Protein AF-A0A172XUZ6-F1 (afdb_monomer_lite)

Radius of gyration: 12.62 Å; chains: 1; bounding box: 30×30×32 Å

Organism: NCBI:txid1685010

Foldseek 3Di:
DQDDQVLLLVLVVQQVCLAVDPDDPKDFPGKDWDQFDADCDDPRHRHTFTWMWTWIQDPPRATKIWIAGPVPRHTAWIAGSVRDIWGWDADPVRGIYTDD

Structure (mmCIF, N/CA/C/O backbone):
data_AF-A0A172XUZ6-F1
#
_entry.id   AF-A0A172XUZ6-F1
#
loop_
_atom_site.group_PDB
_atom_site.id
_atom_site.type_symbol
_atom_site.label_atom_id
_atom_site.label_alt_id
_atom_site.label_comp_id
_atom_site.label_asym_id
_atom_site.label_entity_id
_atom_site.label_seq_id
_atom_site.pdbx_PDB_ins_code
_atom_site.Cartn_x
_atom_site.Cartn_y
_atom_site.Cartn_z
_atom_site.occupancy
_atom_site.B_iso_or_equiv
_atom_site.auth_seq_id
_atom_site.auth_comp_id
_atom_site.auth_asym_id
_atom_site.auth_atom_id
_atom_site.pdbx_PDB_model_num
ATOM 1 N N . MET A 1 1 ? -15.091 -4.491 5.325 1.00 83.56 1 MET A N 1
ATOM 2 C CA . MET A 1 1 ? -15.095 -3.447 4.293 1.00 83.56 1 MET A CA 1
ATOM 3 C C . MET A 1 1 ? -15.693 -2.185 4.881 1.00 83.56 1 MET A C 1
ATOM 5 O O . MET A 1 1 ? -16.913 -2.072 4.969 1.00 83.56 1 MET A O 1
ATOM 9 N N . LYS A 1 2 ? -14.835 -1.289 5.368 1.00 93.12 2 LYS A N 1
ATOM 10 C CA . LYS A 1 2 ? -15.228 0.016 5.925 1.00 93.12 2 LYS A CA 1
ATOM 11 C C . LYS A 1 2 ? -15.083 1.146 4.906 1.00 93.12 2 LYS A C 1
ATOM 13 O O . LYS A 1 2 ? -15.772 2.153 5.030 1.00 93.12 2 LYS A O 1
ATOM 18 N N . HIS A 1 3 ? -14.221 0.970 3.909 1.00 94.56 3 HIS A N 1
ATOM 19 C CA . HIS A 1 3 ? -13.980 1.947 2.848 1.00 94.56 3 HIS A CA 1
ATOM 20 C C . HIS A 1 3 ? -14.508 1.457 1.499 1.00 94.56 3 HIS A C 1
ATOM 22 O O . HIS A 1 3 ? -14.671 0.256 1.289 1.00 94.56 3 HIS A O 1
ATOM 28 N N . THR A 1 4 ? -14.790 2.380 0.579 1.00 95.56 4 THR A N 1
ATOM 29 C CA . THR A 1 4 ? -15.171 2.025 -0.795 1.00 95.56 4 THR A CA 1
ATOM 30 C C . THR A 1 4 ? -13.945 1.831 -1.682 1.00 95.56 4 THR A C 1
ATOM 32 O O . THR A 1 4 ? -12.845 2.301 -1.378 1.00 95.56 4 THR A O 1
ATOM 35 N N . LYS A 1 5 ? -14.145 1.167 -2.825 1.00 96.00 5 LYS A N 1
ATOM 36 C CA . LYS A 1 5 ? -13.097 0.967 -3.830 1.00 96.00 5 LYS A CA 1
ATOM 37 C C . LYS A 1 5 ? -12.527 2.303 -4.320 1.00 96.00 5 LYS A C 1
ATOM 39 O O . LYS A 1 5 ? -11.317 2.429 -4.475 1.00 96.00 5 LYS A O 1
ATOM 44 N N . GLU A 1 6 ? -13.386 3.295 -4.531 1.00 96.50 6 GLU A N 1
ATOM 45 C CA . GLU A 1 6 ? -13.023 4.630 -5.010 1.00 96.50 6 GLU A CA 1
ATOM 46 C C . GLU A 1 6 ? -12.151 5.367 -3.989 1.00 96.50 6 GLU A C 1
ATOM 48 O O . GLU A 1 6 ? -11.087 5.866 -4.345 1.00 96.50 6 GLU A O 1
ATOM 53 N N . GLN A 1 7 ? -12.540 5.350 -2.708 1.00 96.12 7 GLN A N 1
ATOM 54 C CA . GLN A 1 7 ? -11.767 5.974 -1.627 1.00 96.12 7 GLN A CA 1
ATOM 55 C C . GLN A 1 7 ? -10.358 5.384 -1.524 1.00 96.12 7 GLN A C 1
ATOM 57 O O . GLN A 1 7 ? -9.371 6.104 -1.368 1.00 96.12 7 GLN A O 1
ATOM 62 N N . ILE A 1 8 ? -10.257 4.059 -1.626 1.00 97.31 8 ILE A N 1
ATOM 63 C CA . ILE A 1 8 ? -8.976 3.358 -1.556 1.00 97.31 8 ILE A CA 1
ATOM 64 C C . ILE A 1 8 ? -8.139 3.604 -2.810 1.00 97.31 8 ILE A C 1
ATOM 66 O O . ILE A 1 8 ? -6.925 3.760 -2.702 1.00 97.31 8 ILE A O 1
ATOM 70 N N . LEU A 1 9 ? -8.759 3.690 -3.987 1.00 96.50 9 LEU A N 1
ATOM 71 C CA . LEU A 1 9 ? -8.061 4.017 -5.226 1.00 96.50 9 LEU A CA 1
ATOM 72 C C . LEU A 1 9 ? -7.460 5.430 -5.175 1.00 96.50 9 LEU A C 1
ATOM 74 O O . LEU A 1 9 ? -6.279 5.599 -5.471 1.00 96.50 9 LEU A O 1
ATOM 78 N N . GLU A 1 10 ? -8.231 6.431 -4.745 1.00 95.38 10 GLU A N 1
ATOM 79 C CA . GLU A 1 10 ? -7.741 7.805 -4.557 1.00 95.38 10 GLU A CA 1
ATOM 80 C C . GLU A 1 10 ? -6.576 7.856 -3.563 1.00 95.38 10 GLU A C 1
ATOM 82 O O . GLU A 1 10 ? -5.546 8.489 -3.819 1.00 95.38 10 GLU A O 1
ATOM 87 N N . LYS A 1 11 ? -6.708 7.134 -2.446 1.00 95.75 11 LYS A N 1
ATOM 88 C CA . LYS A 1 11 ? -5.657 7.014 -1.436 1.00 95.75 11 LYS A CA 1
ATOM 89 C C . LYS A 1 11 ? -4.400 6.356 -2.003 1.00 95.75 11 LYS A C 1
ATOM 91 O O . LYS A 1 11 ? -3.314 6.889 -1.798 1.00 95.75 11 LYS A O 1
ATOM 96 N N . ALA A 1 12 ? -4.531 5.253 -2.737 1.00 96.00 12 ALA A N 1
ATOM 97 C CA . ALA A 1 12 ? -3.410 4.558 -3.364 1.00 96.00 12 ALA A CA 1
ATOM 98 C C . ALA A 1 12 ? -2.664 5.472 -4.346 1.00 96.00 12 ALA A C 1
ATOM 100 O O . ALA A 1 12 ? -1.442 5.568 -4.285 1.00 96.00 12 ALA A O 1
ATOM 101 N N . ILE A 1 13 ? -3.391 6.212 -5.191 1.00 94.38 13 ILE A N 1
ATOM 102 C CA . ILE A 1 13 ? -2.801 7.180 -6.127 1.00 94.38 13 ILE A CA 1
ATOM 103 C C . ILE A 1 13 ? -2.015 8.256 -5.373 1.00 94.38 13 ILE A C 1
ATOM 105 O O . ILE A 1 13 ? -0.905 8.596 -5.782 1.00 94.38 13 ILE A O 1
ATOM 109 N N . LYS A 1 14 ? -2.564 8.786 -4.272 1.00 93.81 14 LYS A N 1
ATOM 110 C CA . LYS A 1 14 ? -1.848 9.753 -3.431 1.00 93.81 14 LYS A CA 1
ATOM 111 C C . LYS A 1 14 ? -0.560 9.147 -2.867 1.00 93.81 14 LYS A C 1
ATOM 113 O O . LYS A 1 14 ?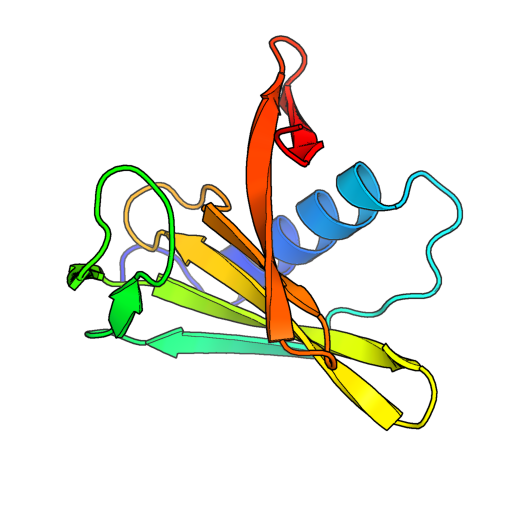 0.492 9.759 -2.993 1.00 93.81 14 LYS A O 1
ATOM 118 N N . VAL A 1 15 ? -0.638 7.957 -2.271 1.00 94.56 15 VAL A N 1
ATOM 119 C CA . VAL A 1 15 ? 0.524 7.292 -1.660 1.00 94.56 15 VAL A CA 1
ATOM 120 C C . VAL A 1 15 ? 1.631 7.077 -2.691 1.00 94.56 15 VAL A C 1
ATOM 122 O O . VAL A 1 15 ? 2.776 7.407 -2.414 1.00 94.56 15 VAL A O 1
ATOM 125 N N . ILE A 1 16 ? 1.309 6.592 -3.892 1.00 93.38 16 ILE A N 1
ATOM 126 C CA . ILE A 1 16 ? 2.317 6.369 -4.941 1.00 93.38 16 ILE A CA 1
ATOM 127 C C . ILE A 1 16 ? 2.952 7.676 -5.420 1.00 93.38 16 ILE A C 1
ATOM 129 O O . ILE A 1 16 ? 4.167 7.722 -5.600 1.00 93.38 16 ILE A O 1
ATOM 133 N N . LYS A 1 17 ? 2.175 8.758 -5.547 1.00 92.00 17 LYS A N 1
ATOM 134 C CA . LYS A 1 17 ? 2.725 10.090 -5.845 1.00 92.00 17 LYS A CA 1
ATOM 135 C C . LYS A 1 17 ? 3.692 10.576 -4.767 1.00 92.00 17 LYS A C 1
ATOM 137 O O . LYS A 1 17 ? 4.736 11.121 -5.105 1.00 92.00 17 LYS A O 1
ATOM 142 N N . ASP A 1 18 ? 3.357 10.371 -3.496 1.00 93.19 18 ASP A N 1
ATOM 143 C CA . ASP A 1 18 ? 4.215 10.777 -2.380 1.00 93.19 18 ASP A CA 1
ATOM 144 C C . ASP A 1 18 ? 5.517 9.951 -2.351 1.00 93.19 18 ASP A C 1
ATOM 146 O O . ASP A 1 18 ? 6.597 10.514 -2.185 1.00 93.19 18 ASP A O 1
ATOM 150 N N . LEU A 1 19 ? 5.433 8.633 -2.582 1.00 90.94 19 LEU A N 1
ATOM 151 C CA . LEU A 1 19 ? 6.586 7.721 -2.554 1.00 90.94 19 LEU A CA 1
ATOM 152 C C . LEU A 1 19 ? 7.566 7.924 -3.720 1.00 90.94 19 LEU A C 1
ATOM 154 O O . LEU A 1 19 ? 8.770 7.744 -3.539 1.00 90.94 19 LEU A O 1
ATOM 158 N N . ASP A 1 20 ? 7.067 8.284 -4.902 1.00 85.94 20 ASP A N 1
ATOM 159 C CA . ASP A 1 20 ? 7.885 8.461 -6.112 1.00 85.94 20 ASP A CA 1
ATOM 160 C C . ASP A 1 20 ? 8.261 9.911 -6.409 1.00 85.94 20 ASP A C 1
ATOM 162 O O . ASP A 1 20 ? 9.106 10.187 -7.265 1.00 85.94 20 ASP A O 1
ATOM 166 N N . GLY A 1 21 ? 7.601 10.853 -5.740 1.00 77.50 21 GLY A N 1
ATOM 167 C CA . GLY A 1 21 ? 7.662 12.265 -6.069 1.00 77.50 21 GLY A CA 1
ATOM 168 C C . GLY A 1 21 ? 6.909 12.631 -7.355 1.00 77.50 21 GLY A C 1
ATOM 169 O O . GLY A 1 21 ? 6.257 11.824 -8.020 1.00 77.50 21 GLY A O 1
ATOM 170 N N . ASN A 1 22 ? 7.022 13.908 -7.731 1.00 57.03 22 ASN A N 1
ATOM 171 C CA . ASN A 1 22 ? 6.232 14.548 -8.793 1.00 57.03 22 ASN A CA 1
ATOM 172 C C . ASN A 1 22 ? 6.448 14.004 -10.224 1.00 57.03 22 ASN A C 1
ATOM 174 O O . ASN A 1 22 ? 5.795 14.489 -11.144 1.00 57.03 22 ASN A O 1
ATOM 178 N N . GLN A 1 23 ? 7.354 13.044 -10.443 1.00 53.53 23 GLN A N 1
ATOM 179 C CA . GLN A 1 23 ? 7.717 12.550 -11.782 1.00 53.53 23 GLN A CA 1
ATOM 180 C C . GLN A 1 23 ? 7.297 11.097 -12.062 1.00 53.53 23 GLN A C 1
ATOM 182 O O . GLN A 1 23 ? 7.699 10.533 -13.078 1.00 53.53 23 GLN A O 1
ATOM 187 N N . SER A 1 24 ? 6.490 10.474 -11.199 1.00 59.81 24 SER A N 1
ATOM 188 C CA . SER A 1 24 ? 6.110 9.073 -11.396 1.00 59.81 24 SER A CA 1
ATOM 189 C C . SER A 1 24 ? 5.217 8.849 -12.616 1.00 59.81 24 SER A C 1
ATOM 191 O O . SER A 1 24 ? 4.135 9.426 -12.730 1.00 59.81 24 SER A O 1
ATOM 193 N N . MET A 1 25 ? 5.650 7.939 -13.492 1.00 64.50 25 MET A N 1
ATOM 194 C CA . MET A 1 25 ? 4.834 7.329 -14.547 1.00 64.50 25 MET A CA 1
ATOM 195 C C . MET A 1 25 ? 4.024 6.122 -14.047 1.00 64.50 25 MET A C 1
ATOM 197 O O . MET A 1 25 ? 3.267 5.541 -14.822 1.00 64.50 25 MET A O 1
ATOM 201 N N . ARG A 1 26 ? 4.182 5.710 -12.779 1.00 83.44 26 ARG A N 1
ATOM 202 C CA . ARG A 1 26 ? 3.555 4.485 -12.275 1.00 83.44 26 ARG A CA 1
ATOM 203 C C . ARG A 1 26 ? 2.066 4.692 -12.067 1.00 83.44 26 ARG A C 1
ATOM 205 O O . ARG A 1 26 ? 1.625 5.618 -11.383 1.00 83.44 26 ARG A O 1
ATOM 212 N N . LYS A 1 27 ? 1.282 3.806 -12.670 1.00 88.62 27 LYS A N 1
ATOM 213 C CA . LYS A 1 27 ? -0.173 3.874 -12.669 1.00 88.62 27 LYS A CA 1
ATOM 214 C C . LYS A 1 27 ? -0.743 2.852 -11.698 1.00 88.62 27 LYS A C 1
ATOM 216 O O . LYS A 1 27 ? -0.404 1.675 -11.758 1.00 88.62 27 LYS A O 1
ATOM 221 N N . VAL A 1 28 ? -1.652 3.295 -10.830 1.00 93.69 28 VAL A N 1
ATOM 222 C CA . VAL A 1 28 ? -2.495 2.381 -10.051 1.00 93.69 28 VAL A CA 1
ATOM 223 C C . VAL A 1 28 ? -3.597 1.862 -10.975 1.00 93.69 28 VAL A C 1
ATOM 225 O O . VAL A 1 28 ? -4.446 2.634 -11.421 1.00 93.69 28 VAL A O 1
ATOM 228 N N . ASN A 1 29 ? -3.569 0.570 -11.289 1.00 92.56 29 ASN A N 1
ATOM 229 C CA . ASN A 1 29 ? -4.489 -0.059 -12.235 1.00 92.56 29 ASN A CA 1
ATOM 230 C C . ASN A 1 29 ? -5.858 -0.305 -11.605 1.00 92.56 29 ASN A C 1
ATOM 232 O O . ASN A 1 29 ? -6.891 0.079 -12.151 1.00 92.56 29 ASN A O 1
ATOM 236 N N . HIS A 1 30 ? -5.863 -0.967 -10.452 1.00 94.25 30 HIS A N 1
ATOM 237 C CA . HIS A 1 30 ? -7.071 -1.284 -9.705 1.00 94.25 30 HIS A CA 1
ATOM 238 C C . HIS A 1 30 ? -6.739 -1.582 -8.242 1.00 94.25 30 HIS A C 1
ATOM 240 O O . HIS A 1 30 ? -5.574 -1.709 -7.863 1.00 94.25 30 HIS A O 1
ATOM 246 N N . VAL A 1 31 ? -7.786 -1.693 -7.425 1.00 96.75 31 VAL A N 1
ATOM 247 C CA . VAL A 1 31 ? -7.685 -2.118 -6.029 1.00 96.75 31 VAL A CA 1
ATOM 248 C C . VAL A 1 31 ? -8.661 -3.2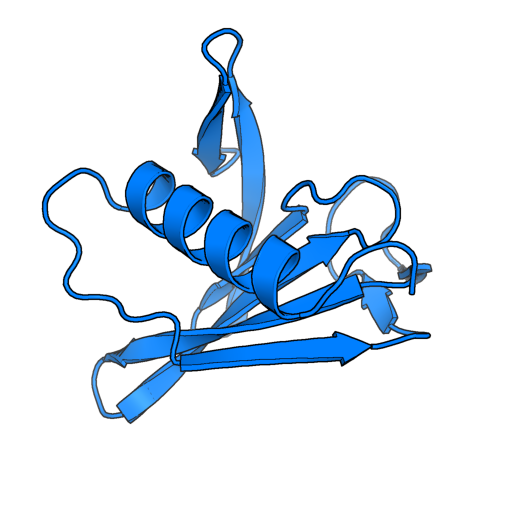58 -5.756 1.00 96.75 31 VAL A C 1
ATOM 250 O O . VAL A 1 31 ? -9.771 -3.269 -6.302 1.00 96.75 31 VAL A O 1
ATOM 253 N N . THR A 1 32 ? -8.250 -4.188 -4.901 1.00 96.25 32 THR A N 1
ATOM 254 C CA . THR A 1 32 ? -9.024 -5.369 -4.510 1.00 96.25 32 THR A CA 1
ATOM 255 C C . THR A 1 32 ? -9.049 -5.482 -2.994 1.00 96.25 32 THR A C 1
ATOM 257 O O . THR A 1 32 ? -8.009 -5.386 -2.344 1.00 96.25 32 THR A O 1
ATOM 260 N N . PHE A 1 33 ? -10.238 -5.683 -2.427 1.00 95.69 33 PHE A N 1
ATOM 261 C CA . PHE A 1 33 ? -10.396 -5.947 -1.001 1.00 95.69 33 PHE A CA 1
ATOM 262 C C . PHE A 1 33 ? -10.049 -7.402 -0.694 1.00 95.69 33 PHE A C 1
ATOM 264 O O . PHE A 1 33 ? -10.547 -8.317 -1.351 1.00 95.69 33 PHE A O 1
ATOM 271 N N . ILE A 1 34 ? -9.244 -7.610 0.340 1.00 91.12 34 ILE A N 1
ATOM 272 C CA . ILE A 1 34 ? -8.906 -8.920 0.880 1.00 91.12 34 ILE A CA 1
ATOM 273 C C . ILE A 1 34 ? -9.317 -8.934 2.349 1.00 91.12 34 ILE A C 1
ATOM 275 O O . ILE A 1 34 ? -8.678 -8.328 3.207 1.00 91.12 34 ILE A O 1
ATOM 279 N N . GLY A 1 35 ? -10.428 -9.621 2.624 1.00 82.56 35 GLY A N 1
ATOM 280 C CA . GLY A 1 35 ? -11.043 -9.643 3.952 1.00 82.56 35 GLY A CA 1
ATOM 281 C C . GLY A 1 35 ? -10.176 -10.297 5.021 1.00 82.56 35 GLY A C 1
ATOM 282 O O . GLY A 1 35 ? -10.141 -9.798 6.138 1.00 82.56 35 GLY A O 1
ATOM 283 N N . ASN A 1 36 ? -9.434 -11.343 4.652 1.00 79.44 36 ASN A N 1
ATOM 284 C CA . ASN A 1 36 ? -8.519 -12.052 5.540 1.00 79.44 36 ASN A CA 1
ATOM 285 C C . ASN A 1 36 ? -7.182 -12.230 4.816 1.00 79.44 36 ASN A C 1
ATOM 287 O O . ASN A 1 36 ? -7.052 -13.112 3.967 1.00 79.44 36 ASN A O 1
ATOM 291 N N . ASN A 1 37 ? -6.194 -11.394 5.132 1.00 76.38 37 ASN A N 1
ATOM 292 C CA . ASN A 1 37 ? -4.822 -11.595 4.678 1.00 76.38 37 ASN A CA 1
ATOM 293 C C . ASN A 1 37 ? -3.866 -11.546 5.866 1.00 76.38 37 ASN A C 1
ATOM 295 O O . ASN A 1 37 ? -4.046 -10.731 6.771 1.00 76.38 37 ASN A O 1
ATOM 299 N N . LYS A 1 38 ? -2.835 -12.393 5.853 1.00 82.31 38 LYS A N 1
ATOM 300 C CA . LYS A 1 38 ? -1.743 -12.283 6.820 1.00 82.31 38 LYS A CA 1
ATOM 301 C C . LYS A 1 38 ? -0.782 -11.203 6.354 1.00 82.31 38 LYS A C 1
ATOM 303 O O . LYS A 1 38 ? -0.310 -11.234 5.219 1.00 82.31 38 LYS A O 1
ATOM 308 N N . LEU A 1 39 ? -0.488 -10.241 7.220 1.00 79.06 39 LEU A N 1
ATOM 309 C CA . LEU A 1 39 ? 0.454 -9.177 6.883 1.00 79.06 39 LEU A CA 1
ATOM 310 C C . LEU A 1 39 ? 1.890 -9.709 6.865 1.00 79.06 39 LEU A C 1
ATOM 312 O O . LEU A 1 39 ? 2.304 -10.428 7.771 1.00 79.06 39 LEU A O 1
ATOM 316 N N . SER A 1 40 ? 2.665 -9.306 5.856 1.00 75.25 40 SER A N 1
ATOM 317 C CA . SER A 1 40 ? 4.073 -9.703 5.700 1.00 75.25 40 SER A CA 1
ATOM 318 C C . SER A 1 40 ? 5.066 -8.801 6.455 1.00 75.25 40 SER A C 1
ATOM 320 O O . SER A 1 40 ? 6.261 -9.107 6.510 1.00 75.25 40 SER A O 1
ATOM 322 N N . ARG A 1 41 ? 4.597 -7.669 7.003 1.00 76.88 41 ARG A N 1
ATOM 323 C CA . ARG A 1 41 ? 5.400 -6.612 7.646 1.00 76.88 41 ARG A CA 1
ATOM 324 C C . ARG A 1 41 ? 4.594 -5.809 8.679 1.00 76.88 41 ARG A C 1
ATOM 326 O O . ARG A 1 41 ? 3.363 -5.878 8.694 1.00 76.88 41 ARG A O 1
ATOM 333 N N . GLY A 1 42 ? 5.297 -5.029 9.501 1.00 71.88 42 GLY A N 1
ATOM 334 C CA . GLY A 1 42 ? 4.747 -4.150 10.533 1.00 71.88 42 GLY A CA 1
ATOM 335 C C . GLY A 1 42 ? 4.366 -4.842 11.847 1.00 71.88 42 GLY A C 1
ATOM 336 O O . GLY A 1 42 ? 4.561 -6.040 12.046 1.00 71.88 42 GLY A O 1
ATOM 337 N N . ASN A 1 43 ? 3.754 -4.071 12.752 1.00 70.44 43 ASN A N 1
ATOM 338 C CA . ASN A 1 43 ? 3.394 -4.497 14.118 1.00 70.44 43 ASN A CA 1
ATOM 339 C C . ASN A 1 43 ? 2.365 -5.645 14.193 1.00 70.44 43 ASN A C 1
ATOM 341 O O . ASN A 1 43 ? 2.166 -6.237 15.254 1.00 70.44 43 ASN A O 1
ATOM 345 N N . ASN A 1 44 ? 1.696 -5.944 13.079 1.00 72.88 44 ASN A N 1
ATOM 346 C CA . ASN A 1 44 ? 0.656 -6.967 12.971 1.00 72.88 44 ASN A CA 1
ATOM 347 C C . ASN A 1 44 ? 1.071 -8.129 12.053 1.00 72.88 44 ASN A C 1
ATOM 349 O O . ASN A 1 44 ? 0.205 -8.801 11.496 1.00 72.88 44 ASN A O 1
ATOM 353 N N . ILE A 1 45 ? 2.376 -8.363 11.884 1.00 80.12 45 ILE A N 1
ATOM 354 C CA . ILE A 1 45 ? 2.889 -9.504 11.118 1.00 80.12 45 ILE A CA 1
ATOM 355 C C . ILE A 1 45 ? 2.223 -10.821 11.556 1.00 80.12 45 ILE A C 1
ATOM 357 O O . ILE A 1 45 ? 1.926 -11.019 12.736 1.00 80.12 45 ILE A O 1
ATOM 361 N N . ASP A 1 46 ? 1.934 -11.688 10.583 1.00 80.44 46 ASP A N 1
ATOM 362 C CA . ASP A 1 46 ? 1.278 -12.998 10.739 1.00 80.44 46 ASP A CA 1
ATOM 363 C C . ASP A 1 46 ? -0.161 -12.995 11.285 1.00 80.44 46 ASP A C 1
ATOM 365 O O . ASP A 1 46 ? -0.786 -14.058 11.378 1.00 80.44 46 ASP A O 1
ATOM 369 N N . LYS A 1 47 ? -0.729 -11.823 11.589 1.00 81.75 47 LYS A N 1
ATOM 370 C CA . LYS A 1 47 ? -2.135 -11.682 11.984 1.00 81.75 47 LYS A CA 1
ATOM 371 C C . LYS A 1 4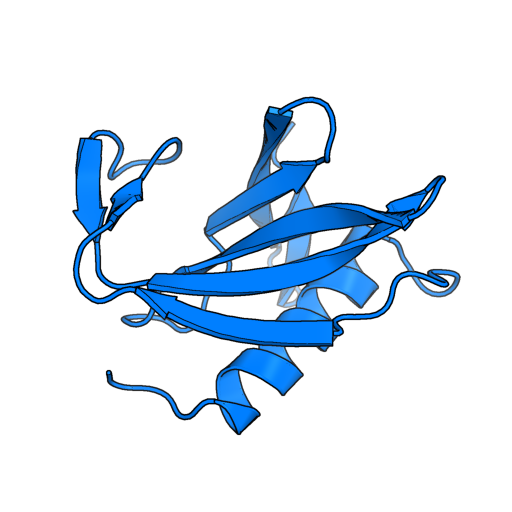7 ? -3.018 -11.461 10.766 1.00 81.75 47 LYS A C 1
ATOM 373 O O . LYS A 1 47 ? -2.614 -10.799 9.809 1.00 81.75 47 LYS A O 1
ATOM 378 N N . GLU A 1 48 ? -4.234 -11.999 10.828 1.00 85.62 48 GLU A N 1
ATOM 379 C CA . GLU A 1 48 ? -5.273 -11.662 9.860 1.00 85.62 48 GLU A CA 1
ATOM 380 C C . GLU A 1 48 ? -5.651 -10.192 10.019 1.00 85.62 48 GLU A C 1
ATOM 382 O O . GLU A 1 48 ? -6.040 -9.751 11.102 1.00 85.62 48 GLU A O 1
ATOM 387 N N . HIS A 1 49 ? -5.511 -9.441 8.933 1.00 87.00 49 HIS A N 1
ATOM 388 C CA . HIS A 1 49 ? -5.845 -8.028 8.886 1.00 87.00 49 HIS A CA 1
ATOM 389 C C . HIS A 1 49 ? -6.620 -7.746 7.597 1.00 87.00 49 HIS A C 1
ATOM 391 O O . HIS A 1 49 ? -6.093 -8.014 6.513 1.00 87.00 49 HIS A O 1
ATOM 397 N N . PRO A 1 50 ? -7.851 -7.214 7.672 1.00 92.56 50 PRO A N 1
ATOM 398 C CA . PRO A 1 50 ? -8.597 -6.844 6.481 1.00 92.56 50 PRO A CA 1
ATOM 399 C C . PRO A 1 50 ? -7.868 -5.706 5.771 1.00 92.56 50 PRO A C 1
ATOM 401 O O . PRO A 1 50 ? -7.610 -4.638 6.340 1.00 92.56 50 PRO A O 1
ATOM 404 N N . CYS A 1 51 ? -7.514 -5.936 4.515 1.00 94.56 51 CYS A N 1
ATOM 405 C CA . CYS A 1 51 ? -6.717 -5.003 3.744 1.00 94.56 51 CYS A CA 1
ATOM 406 C C . CYS A 1 51 ? -7.249 -4.836 2.328 1.00 94.56 51 CYS A C 1
ATOM 408 O O . CYS A 1 51 ? -8.092 -5.580 1.835 1.00 94.56 51 CYS A O 1
ATOM 410 N N . TRP A 1 52 ? -6.726 -3.819 1.671 1.00 96.19 52 TRP A N 1
ATOM 411 C CA . TRP A 1 52 ? -6.847 -3.617 0.248 1.00 96.19 52 TRP A CA 1
ATOM 412 C C . TRP A 1 52 ? -5.473 -3.780 -0.380 1.00 96.19 52 TRP A C 1
ATOM 414 O O . TRP A 1 52 ? -4.480 -3.306 0.174 1.00 96.19 52 TRP A O 1
ATOM 424 N N . ILE A 1 53 ? -5.430 -4.417 -1.544 1.00 95.94 53 ILE A N 1
ATOM 425 C CA . ILE A 1 53 ? -4.244 -4.445 -2.394 1.00 95.94 53 ILE A CA 1
ATOM 426 C C . ILE A 1 53 ? -4.504 -3.540 -3.585 1.00 95.94 53 ILE A C 1
ATOM 428 O O . ILE A 1 53 ? -5.469 -3.742 -4.323 1.00 95.94 53 ILE A O 1
ATOM 432 N N . ALA A 1 54 ? -3.648 -2.539 -3.757 1.00 96.56 54 ALA A N 1
ATOM 433 C CA . ALA A 1 54 ? -3.574 -1.748 -4.970 1.00 96.56 54 ALA A CA 1
ATOM 434 C C . ALA A 1 54 ? -2.492 -2.318 -5.890 1.00 96.56 54 ALA A C 1
ATOM 436 O O . ALA A 1 54 ? -1.355 -2.517 -5.462 1.00 96.56 54 ALA A O 1
ATOM 437 N N . TYR A 1 55 ? -2.866 -2.558 -7.144 1.00 95.69 55 TYR A N 1
ATOM 438 C CA . TYR A 1 55 ? -2.005 -3.112 -8.185 1.00 95.69 55 TYR A CA 1
ATOM 439 C C . TYR A 1 55 ? -1.433 -1.967 -9.002 1.00 95.69 55 TYR A C 1
ATOM 441 O O . TYR A 1 55 ? -2.182 -1.137 -9.531 1.00 95.69 55 TYR A O 1
ATOM 449 N N . ILE A 1 56 ? -0.112 -1.898 -9.065 1.00 94.94 56 ILE A N 1
ATOM 450 C CA . ILE A 1 56 ? 0.623 -0.770 -9.625 1.00 94.94 56 ILE A CA 1
ATOM 451 C C . ILE A 1 56 ? 1.464 -1.284 -10.781 1.00 94.94 56 ILE A C 1
ATOM 453 O O . ILE A 1 56 ? 2.216 -2.243 -10.630 1.00 94.94 56 ILE A O 1
ATOM 457 N N . GLU A 1 57 ? 1.344 -0.632 -11.930 1.00 92.19 57 GLU A N 1
ATOM 458 C CA . GLU A 1 57 ? 2.160 -0.954 -13.093 1.00 92.19 57 GLU A CA 1
ATOM 459 C C . GLU A 1 57 ? 3.644 -0.726 -12.787 1.00 92.19 57 GLU A C 1
ATOM 461 O O . GLU A 1 57 ? 4.047 0.342 -12.309 1.00 92.19 57 GLU A O 1
ATOM 466 N N . SER A 1 58 ? 4.447 -1.745 -13.078 1.00 87.44 58 SER A N 1
ATOM 467 C CA . SER A 1 58 ? 5.892 -1.739 -12.914 1.00 87.44 58 SER A CA 1
ATOM 468 C C . SER A 1 58 ? 6.596 -2.003 -14.245 1.00 87.44 58 SER A C 1
ATOM 470 O O . SER A 1 58 ? 5.979 -2.161 -15.302 1.00 87.44 58 SER A O 1
ATOM 472 N N . LEU A 1 59 ? 7.927 -2.020 -14.220 1.00 83.81 59 LEU A N 1
ATOM 473 C CA . LEU A 1 59 ? 8.729 -2.199 -15.428 1.00 83.81 59 LEU A CA 1
ATOM 474 C C . LEU A 1 59 ? 8.485 -3.572 -16.066 1.00 83.81 59 LEU A C 1
ATOM 476 O O . LEU A 1 59 ? 8.311 -4.579 -15.380 1.00 83.81 59 LEU A O 1
ATOM 480 N N . PHE A 1 60 ? 8.549 -3.611 -17.399 1.00 84.38 60 PHE A N 1
ATOM 481 C CA . PHE A 1 60 ? 8.437 -4.835 -18.202 1.00 84.38 60 PHE A CA 1
ATOM 482 C C . PHE A 1 60 ? 7.101 -5.583 -18.052 1.00 84.38 60 PHE A C 1
ATOM 484 O O . PHE A 1 60 ? 7.062 -6.802 -18.194 1.00 84.38 60 PHE A O 1
ATOM 491 N N . GLY A 1 61 ? 6.007 -4.862 -17.776 1.00 82.94 61 GLY A N 1
ATOM 492 C CA . GLY A 1 61 ? 4.674 -5.458 -17.625 1.00 82.94 61 GLY A CA 1
ATOM 493 C C . GLY A 1 61 ? 4.489 -6.241 -16.324 1.00 82.94 61 GLY A C 1
ATOM 494 O O . GLY A 1 61 ? 3.529 -6.996 -16.204 1.00 82.94 61 GLY A O 1
ATOM 495 N N . ASN A 1 62 ? 5.407 -6.077 -15.367 1.00 91.31 62 ASN A N 1
ATOM 496 C CA . ASN A 1 62 ? 5.247 -6.603 -14.019 1.00 91.31 62 ASN A CA 1
ATOM 497 C C . ASN A 1 62 ? 4.330 -5.704 -13.182 1.00 91.31 62 ASN A C 1
ATOM 499 O O . ASN A 1 62 ? 4.021 -4.570 -13.557 1.00 91.31 62 ASN A O 1
ATOM 503 N N . GLU A 1 63 ? 3.955 -6.200 -12.007 1.00 92.31 63 GLU A N 1
ATOM 504 C CA . GLU A 1 63 ? 3.116 -5.481 -11.058 1.00 92.31 63 GLU A CA 1
ATOM 505 C C . GLU A 1 63 ? 3.810 -5.357 -9.704 1.00 92.31 63 GLU A C 1
ATOM 507 O O . GLU A 1 63 ? 4.424 -6.300 -9.199 1.00 92.31 63 GLU A O 1
ATOM 512 N N . ASP A 1 64 ? 3.689 -4.172 -9.121 1.00 94.62 64 ASP A N 1
ATOM 513 C CA . ASP A 1 64 ? 3.978 -3.932 -7.719 1.00 94.62 64 ASP A CA 1
ATOM 514 C C . ASP A 1 64 ? 2.663 -3.871 -6.933 1.00 94.62 64 ASP A C 1
ATOM 516 O O . ASP A 1 64 ? 1.595 -3.566 -7.475 1.00 94.62 64 ASP A O 1
ATOM 520 N N . HIS A 1 65 ? 2.741 -4.095 -5.626 1.00 95.25 65 HIS A N 1
ATOM 521 C CA . HIS A 1 65 ? 1.584 -4.103 -4.7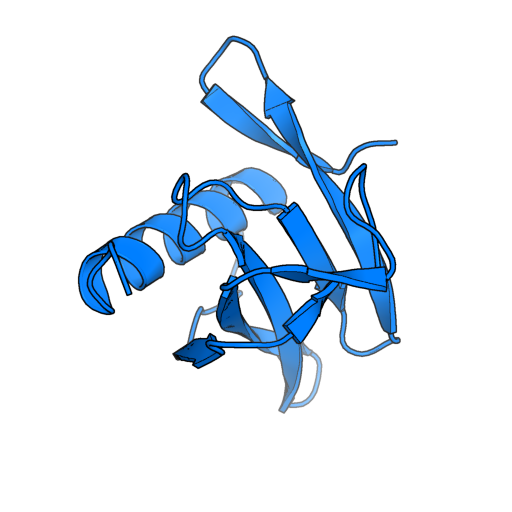42 1.00 95.25 65 HIS A CA 1
ATOM 522 C C . HIS A 1 65 ? 1.742 -3.102 -3.603 1.00 95.25 65 HIS A C 1
ATOM 524 O O . HIS A 1 65 ? 2.765 -3.061 -2.921 1.00 95.25 65 HIS A O 1
ATOM 530 N N . LEU A 1 66 ? 0.689 -2.334 -3.344 1.00 95.44 66 LEU A N 1
ATOM 531 C CA . LEU A 1 66 ? 0.560 -1.506 -2.149 1.00 95.44 66 LEU A CA 1
ATOM 532 C C . LEU A 1 66 ? -0.546 -2.077 -1.264 1.00 95.44 66 LEU A C 1
ATOM 534 O O . LEU A 1 66 ? -1.698 -2.175 -1.687 1.00 95.44 66 LEU A O 1
ATOM 538 N N . THR A 1 67 ? -0.197 -2.410 -0.025 1.00 95.19 67 THR A N 1
ATOM 539 C CA . THR A 1 67 ? -1.155 -2.899 0.970 1.00 95.19 67 THR A CA 1
ATOM 540 C C . THR A 1 67 ? -1.666 -1.738 1.814 1.00 95.19 67 THR A C 1
ATOM 542 O O . THR A 1 67 ? -0.879 -1.000 2.409 1.00 95.19 67 THR A O 1
ATOM 545 N N . ILE A 1 68 ? -2.987 -1.595 1.899 1.00 95.25 68 ILE A N 1
ATOM 546 C CA . ILE A 1 68 ? -3.682 -0.534 2.640 1.00 95.25 68 ILE A CA 1
ATOM 547 C C . ILE A 1 68 ? -4.613 -1.175 3.670 1.00 95.25 68 ILE A C 1
ATOM 549 O O . ILE A 1 68 ? -5.330 -2.123 3.363 1.00 95.25 68 ILE A O 1
ATOM 553 N N . SER A 1 69 ? -4.626 -0.665 4.897 1.00 93.44 69 SER A N 1
ATOM 554 C CA . SER A 1 69 ? -5.533 -1.146 5.945 1.00 93.44 69 SER A CA 1
ATOM 555 C C . SER A 1 69 ? -6.986 -0.760 5.641 1.00 93.44 69 SER A C 1
ATOM 557 O O . SER A 1 69 ? -7.277 0.423 5.466 1.00 93.44 69 SER A O 1
ATOM 559 N N . ASP A 1 70 ? -7.923 -1.718 5.649 1.00 94.62 70 ASP A N 1
ATOM 560 C CA . ASP A 1 70 ? -9.366 -1.404 5.589 1.00 94.62 70 ASP A CA 1
ATOM 561 C C . ASP A 1 70 ? -9.860 -0.745 6.886 1.00 94.62 70 ASP A C 1
ATOM 563 O O . ASP A 1 70 ? -10.942 -0.176 6.918 1.00 94.62 70 ASP A O 1
ATOM 567 N N . GLU A 1 71 ? -9.093 -0.809 7.975 1.00 92.56 71 GLU A N 1
ATOM 568 C CA . GLU A 1 71 ? -9.502 -0.212 9.246 1.00 92.56 71 GLU A CA 1
ATOM 569 C C . GLU A 1 71 ? -9.218 1.282 9.333 1.00 92.56 71 GLU A C 1
ATOM 571 O O . GLU A 1 71 ? -9.980 2.011 9.966 1.00 92.56 71 GLU A O 1
ATOM 576 N N . THR A 1 72 ? -8.104 1.715 8.744 1.00 93.12 72 THR A N 1
ATOM 577 C CA . THR A 1 72 ? -7.582 3.078 8.900 1.00 93.12 72 THR A CA 1
ATOM 578 C C . THR A 1 72 ? -7.457 3.824 7.582 1.00 93.12 72 THR A C 1
ATOM 580 O O . THR A 1 72 ? -7.176 5.019 7.600 1.00 93.12 72 THR A O 1
ATOM 583 N N . SER A 1 73 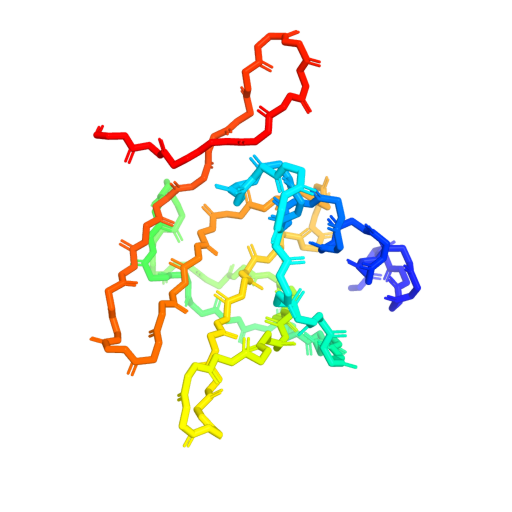? -7.625 3.150 6.440 1.00 92.94 73 SER A N 1
ATOM 584 C CA . SER A 1 73 ? -7.252 3.621 5.099 1.00 92.94 73 SER A CA 1
ATOM 585 C C . SER A 1 73 ? -5.767 3.968 4.933 1.00 92.94 73 SER A C 1
ATOM 587 O O . SER A 1 73 ? -5.367 4.473 3.888 1.00 92.94 73 SER A O 1
ATOM 589 N N . GLU A 1 74 ? -4.921 3.726 5.935 1.00 95.06 74 GLU A N 1
ATOM 590 C CA . GLU A 1 74 ? -3.503 4.078 5.867 1.00 95.06 74 GLU A CA 1
ATOM 591 C C . GLU A 1 74 ? -2.692 2.963 5.177 1.00 95.06 74 GLU A C 1
ATOM 593 O O . GLU A 1 74 ? -2.993 1.774 5.361 1.00 95.06 74 GLU A O 1
ATOM 598 N N . PRO A 1 75 ? -1.686 3.325 4.354 1.00 94.69 75 PRO A N 1
ATOM 599 C CA . PRO A 1 75 ? -0.792 2.353 3.738 1.00 94.69 75 PRO A CA 1
ATOM 600 C C . PRO A 1 75 ? 0.046 1.652 4.809 1.00 94.69 75 PRO A C 1
ATOM 602 O O . PRO A 1 75 ? 0.463 2.271 5.786 1.00 94.69 75 PRO A O 1
ATOM 605 N N . LEU A 1 76 ? 0.292 0.360 4.611 1.00 93.56 76 LEU A N 1
ATOM 606 C CA . LEU A 1 76 ? 1.079 -0.467 5.524 1.00 93.56 76 LEU A CA 1
ATOM 607 C C . LEU A 1 76 ? 2.480 -0.705 4.961 1.00 93.56 76 LEU A C 1
ATOM 609 O O . LEU A 1 76 ? 3.487 -0.394 5.591 1.00 93.56 76 LEU A O 1
ATOM 613 N N . TYR A 1 77 ? 2.541 -1.248 3.750 1.00 93.62 77 TYR A N 1
ATOM 614 C CA . TYR A 1 77 ? 3.788 -1.538 3.060 1.00 93.62 77 TYR A CA 1
ATOM 615 C C . TYR A 1 77 ? 3.562 -1.605 1.556 1.00 93.62 77 TYR A C 1
ATOM 617 O O . TYR A 1 77 ? 2.452 -1.844 1.072 1.00 93.62 77 TYR A O 1
ATOM 625 N N . TYR A 1 78 ? 4.653 -1.433 0.829 1.00 94.06 78 TYR A N 1
ATOM 626 C CA . TYR A 1 78 ? 4.740 -1.610 -0.607 1.00 94.06 78 TYR A CA 1
ATOM 627 C C . TYR A 1 78 ? 5.673 -2.785 -0.905 1.00 94.06 78 TYR A C 1
ATOM 629 O O . TYR A 1 78 ? 6.697 -2.961 -0.244 1.00 94.06 78 TYR A O 1
ATOM 637 N N . GLN A 1 79 ? 5.314 -3.601 -1.884 1.00 93.19 79 GLN A N 1
ATOM 638 C CA . GLN A 1 79 ? 6.099 -4.732 -2.350 1.00 93.19 79 GLN A CA 1
ATOM 639 C C . GLN A 1 79 ? 6.316 -4.585 -3.851 1.00 93.19 79 GLN A C 1
ATOM 641 O O . GLN A 1 79 ? 5.350 -4.491 -4.604 1.00 93.19 79 GLN A O 1
ATOM 646 N N . ASN A 1 80 ? 7.574 -4.561 -4.286 1.00 92.38 80 ASN A N 1
ATOM 647 C CA . ASN A 1 80 ? 7.876 -4.512 -5.714 1.00 92.38 80 ASN A CA 1
ATOM 648 C C . ASN A 1 80 ? 7.809 -5.904 -6.361 1.00 92.38 80 ASN A C 1
ATOM 650 O O . ASN A 1 80 ? 7.802 -6.926 -5.670 1.00 92.38 80 ASN A O 1
ATOM 654 N N . PHE A 1 81 ? 7.848 -5.950 -7.691 1.00 92.50 81 PHE A N 1
ATOM 655 C CA . PHE A 1 81 ? 7.870 -7.199 -8.461 1.00 92.50 81 PHE A CA 1
ATOM 656 C C . PHE A 1 81 ? 9.051 -8.138 -8.137 1.00 92.50 81 PHE A C 1
ATOM 658 O O . PHE A 1 81 ? 8.985 -9.330 -8.424 1.00 92.50 81 PHE A O 1
ATOM 665 N N . ASN A 1 82 ? 10.121 -7.635 -7.506 1.00 92.38 82 ASN A N 1
ATOM 666 C CA . ASN A 1 82 ? 11.243 -8.442 -7.004 1.00 92.38 82 ASN A CA 1
ATOM 667 C C . ASN A 1 82 ? 11.005 -8.983 -5.579 1.00 92.38 82 ASN A C 1
ATOM 669 O O . ASN A 1 82 ? 11.942 -9.457 -4.938 1.00 92.38 82 ASN A O 1
ATOM 673 N N . LEU A 1 83 ? 9.776 -8.887 -5.060 1.00 89.56 83 LEU A N 1
ATOM 674 C CA . LEU A 1 83 ? 9.358 -9.304 -3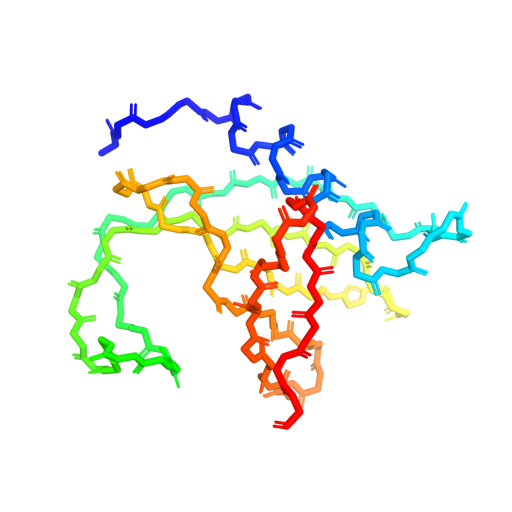.715 1.00 89.56 83 LEU A CA 1
ATOM 675 C C . LEU A 1 83 ? 10.039 -8.540 -2.565 1.00 89.56 83 LEU A C 1
ATOM 677 O O . LEU A 1 83 ? 9.926 -8.920 -1.395 1.00 89.56 83 LEU A O 1
ATOM 681 N N . ILE A 1 84 ? 10.705 -7.422 -2.861 1.00 90.75 84 ILE A N 1
ATOM 682 C CA . ILE A 1 84 ? 11.265 -6.542 -1.836 1.00 90.75 84 ILE A CA 1
ATOM 683 C C . ILE A 1 84 ? 10.107 -5.782 -1.201 1.00 90.75 84 ILE A C 1
ATOM 685 O O . ILE A 1 84 ? 9.393 -5.046 -1.879 1.00 90.75 84 ILE A O 1
ATOM 689 N N . THR A 1 85 ? 9.936 -5.967 0.107 1.00 91.62 85 THR A N 1
ATOM 690 C CA . THR A 1 85 ? 8.863 -5.333 0.880 1.00 91.62 85 THR A CA 1
ATOM 691 C C . THR A 1 85 ? 9.421 -4.186 1.714 1.00 91.62 85 THR A C 1
ATOM 693 O O . THR A 1 85 ? 10.337 -4.393 2.512 1.00 91.62 85 THR A O 1
ATOM 696 N N . LEU A 1 86 ? 8.850 -2.997 1.539 1.00 92.00 86 LEU A N 1
ATOM 697 C CA . LEU A 1 86 ? 9.227 -1.747 2.189 1.00 92.00 86 LEU A CA 1
ATOM 698 C C . LEU A 1 86 ? 8.051 -1.236 3.027 1.00 92.00 86 LEU A C 1
ATOM 700 O O . LEU A 1 86 ? 6.950 -1.054 2.505 1.00 92.00 86 LEU A O 1
ATOM 704 N N . GLU A 1 87 ? 8.275 -1.004 4.318 1.00 93.06 87 GLU A N 1
ATOM 705 C CA . GLU A 1 87 ? 7.264 -0.405 5.196 1.00 93.06 87 GLU A CA 1
ATOM 706 C C . GLU A 1 87 ? 7.068 1.075 4.860 1.00 93.06 87 GLU A C 1
ATOM 708 O O . GLU A 1 87 ? 7.995 1.754 4.413 1.00 93.06 87 GLU A O 1
ATOM 713 N N . ILE A 1 88 ? 5.843 1.567 5.039 1.00 93.81 88 ILE A N 1
ATOM 714 C CA . ILE A 1 88 ? 5.477 2.948 4.726 1.00 93.81 88 ILE A CA 1
ATOM 715 C C . ILE A 1 88 ? 5.114 3.662 6.019 1.00 93.81 88 ILE A C 1
ATOM 717 O O . ILE A 1 88 ? 4.289 3.192 6.798 1.00 93.81 88 ILE A O 1
ATOM 721 N N . ILE A 1 89 ? 5.690 4.844 6.207 1.00 93.69 89 ILE A N 1
ATOM 722 C CA . ILE A 1 89 ? 5.364 5.744 7.308 1.00 93.69 89 ILE A CA 1
ATOM 723 C C . ILE A 1 89 ? 4.852 7.072 6.767 1.00 93.69 89 ILE A C 1
ATOM 725 O O . ILE A 1 89 ? 5.192 7.500 5.663 1.00 93.69 89 ILE A O 1
ATOM 729 N N . LYS A 1 90 ? 4.033 7.742 7.573 1.00 94.50 90 LYS A N 1
ATOM 730 C CA . LYS A 1 90 ? 3.517 9.080 7.296 1.00 94.50 90 LYS A CA 1
ATOM 731 C C . LYS A 1 90 ? 4.262 10.081 8.167 1.00 94.50 90 LYS A C 1
ATOM 733 O O . LYS A 1 90 ? 4.323 9.905 9.382 1.00 94.50 90 LYS A O 1
ATOM 738 N N . ASN A 1 91 ? 4.845 11.105 7.556 1.00 92.31 91 ASN A N 1
ATOM 739 C CA . ASN A 1 91 ? 5.517 12.165 8.298 1.00 92.31 91 ASN A CA 1
ATOM 740 C C . ASN A 1 91 ? 4.497 13.134 8.941 1.00 92.31 91 ASN A C 1
ATOM 742 O O . ASN A 1 91 ? 3.287 13.042 8.714 1.00 92.31 91 ASN A O 1
ATOM 746 N N . ASN A 1 92 ? 4.994 14.097 9.721 1.00 92.38 92 ASN A N 1
ATOM 747 C CA . ASN A 1 92 ? 4.158 15.093 10.407 1.00 92.38 92 ASN A CA 1
ATOM 748 C C . ASN A 1 92 ? 3.398 16.031 9.447 1.00 92.38 92 ASN A C 1
ATOM 750 O O . ASN A 1 92 ? 2.413 16.643 9.844 1.00 92.38 92 ASN A O 1
ATOM 754 N N . GLU A 1 93 ? 3.830 16.126 8.190 1.00 91.62 93 GLU A N 1
ATOM 755 C CA . GLU A 1 93 ? 3.186 16.913 7.128 1.00 91.62 93 GLU A CA 1
ATOM 756 C C . GLU A 1 93 ? 2.127 16.097 6.364 1.00 91.62 93 GLU A C 1
ATOM 758 O O . GLU A 1 93 ? 1.437 16.606 5.483 1.00 91.62 93 GLU A O 1
ATOM 763 N N . GLY A 1 94 ? 1.967 14.816 6.706 1.00 90.94 94 GLY A N 1
ATOM 764 C CA . GLY A 1 94 ? 1.011 13.918 6.076 1.00 90.94 94 GLY A CA 1
ATOM 765 C C . GLY A 1 94 ? 1.465 13.321 4.741 1.00 90.94 94 GLY A C 1
ATOM 766 O O . GLY A 1 94 ? 0.605 12.803 4.017 1.00 90.94 94 GLY A O 1
ATOM 767 N N . ILE A 1 95 ? 2.766 13.388 4.444 1.00 93.50 95 ILE A N 1
ATOM 768 C CA . ILE A 1 95 ? 3.435 12.817 3.267 1.00 93.50 95 ILE A CA 1
ATOM 769 C C . ILE A 1 95 ? 3.940 11.412 3.606 1.00 93.50 95 ILE A C 1
ATOM 771 O O . ILE A 1 95 ? 4.499 11.181 4.685 1.00 93.50 95 ILE A O 1
ATOM 775 N N . TYR A 1 96 ? 3.738 10.472 2.685 1.00 95.12 96 TYR A N 1
ATOM 776 C CA . TYR A 1 96 ? 4.197 9.091 2.831 1.00 95.12 96 TYR A CA 1
ATOM 777 C C . TYR A 1 96 ? 5.634 8.903 2.347 1.00 95.12 96 TYR A C 1
ATOM 779 O O . TYR A 1 96 ? 6.027 9.428 1.312 1.00 95.12 96 TYR A O 1
ATOM 787 N N . GLN A 1 97 ? 6.406 8.110 3.084 1.00 94.31 97 GLN A N 1
ATOM 788 C CA . GLN A 1 97 ? 7.784 7.754 2.749 1.00 94.31 97 GLN A CA 1
ATOM 789 C C . GLN A 1 97 ? 8.087 6.319 3.188 1.00 94.31 97 GLN A C 1
ATOM 791 O O . GLN A 1 97 ? 7.454 5.800 4.111 1.00 94.31 97 GLN A O 1
ATOM 796 N N . TYR A 1 98 ? 9.071 5.684 2.552 1.00 92.56 98 TYR A N 1
ATOM 797 C CA . TYR A 1 98 ? 9.555 4.382 3.007 1.00 92.56 98 TYR A CA 1
ATOM 798 C C . TYR A 1 98 ? 10.268 4.514 4.354 1.00 92.56 98 TYR A C 1
ATOM 800 O O . TYR A 1 98 ? 11.070 5.430 4.564 1.00 92.56 98 TYR A O 1
ATOM 808 N N . GLN A 1 99 ? 9.996 3.580 5.257 1.00 88.44 99 GLN A N 1
ATOM 809 C CA . GLN A 1 99 ? 10.754 3.420 6.487 1.00 88.44 99 GLN A CA 1
ATOM 810 C C . GLN A 1 99 ? 12.137 2.854 6.142 1.00 88.44 99 GLN A C 1
ATOM 812 O O . GLN A 1 99 ? 12.236 1.798 5.517 1.00 88.44 99 GLN A O 1
ATOM 817 N N . LYS A 1 100 ? 13.187 3.603 6.493 1.00 73.38 100 LYS A N 1
ATOM 818 C CA . LYS A 1 100 ? 14.588 3.200 6.313 1.00 73.38 100 LYS A CA 1
ATOM 819 C C . LYS A 1 100 ? 15.058 2.285 7.433 1.00 73.38 100 LYS A C 1
ATOM 821 O O . LYS A 1 100 ? 14.599 2.493 8.579 1.00 73.38 100 LYS A O 1
#

pLDDT: mean 89.1, std 8.97, range [53.53, 97.31]

Secondary structure (DSSP, 8-state):
--S-HHHHHHHHHHHHHHHH-TT----EEEEEEEEEEEBSSSTTBTSEEEEEEEEEE-GGG-EEEEEEETTT--EEEEE-TT--EEEEEE-TTS-EEE--

Sequence (100 aa):
MKHTKEQILEKAIKVIKDLDGNQSMRKVNHVTFIGNNKLSRGNNIDKEHPCWIAYIESLFGNEDHLTISDETSEPLYYQNFNLITLEIIKNNEGIYQYQK